Protein AF-A0A957NQN9-F1 (afdb_monomer_lite)

Sequence (171 aa):
QRIGEATIQDETWAERHWKTLQHCYARAPYFDLYAECIHELYLTANSPSLSQVNYRFITAICDLLNIATPITWAQADPGLQKSERLIYLCQRAGATDYLSGPAAQAYIDERSFAEAGITLSYMDYADYPPYEQLYPPFEPGVSVLDLLFHTGPQAHRYMKSFQQVGLMATA

Radius of gyration: 19.09 Å; chains: 1; bounding box: 45×46×45 Å

Foldseek 3Di:
DDLQPQFDDDPCVLVVVLVVCCVFQVPAPCCVVCSVVSNCLSVVLPDRTPVVSVVSVVVVLCVQLVNPDDDDDQDDDPPDDDQRSQLVSCVVVVHQEDEAAPVCPVPHDCVVCVVSNHHYHYDDQPDQDFFDFPDDDTDSPDDLVSLCRHQPNNSLVRDPVNPPPPPDDDD

Structure (mmCIF, N/CA/C/O backbone):
data_AF-A0A957NQN9-F1
#
_entry.id   AF-A0A957NQN9-F1
#
loop_
_atom_site.group_PDB
_atom_site.id
_atom_site.type_symbol
_atom_site.label_atom_id
_atom_site.label_alt_id
_atom_site.label_comp_id
_atom_site.label_asym_id
_atom_site.label_entity_id
_atom_site.label_seq_id
_atom_site.pdbx_PDB_ins_code
_atom_site.Cartn_x
_atom_site.Cartn_y
_atom_site.Cartn_z
_atom_site.occupancy
_atom_site.B_iso_or_equiv
_atom_site.auth_seq_id
_atom_site.auth_comp_id
_atom_site.auth_asym_id
_atom_site.auth_atom_id
_atom_site.pdbx_PDB_model_num
ATOM 1 N N . GLN A 1 1 ? 7.839 16.174 14.378 1.00 56.03 1 GLN A N 1
ATOM 2 C CA . GLN A 1 1 ? 7.154 16.622 13.146 1.00 56.03 1 GLN A CA 1
ATOM 3 C C . GLN A 1 1 ? 5.828 15.882 13.038 1.00 56.03 1 GLN A C 1
ATOM 5 O O . GLN A 1 1 ? 5.811 14.690 13.331 1.00 56.03 1 GLN A O 1
ATOM 10 N N . ARG A 1 2 ? 4.719 16.555 12.706 1.00 70.00 2 ARG A N 1
ATOM 11 C CA . ARG A 1 2 ? 3.443 15.866 12.438 1.00 70.00 2 ARG A CA 1
ATOM 12 C C . ARG A 1 2 ? 3.502 15.224 11.050 1.00 70.00 2 ARG A C 1
ATOM 14 O O . ARG A 1 2 ? 4.077 15.808 10.140 1.00 70.00 2 ARG A O 1
ATOM 21 N N . ILE A 1 3 ? 2.894 14.049 10.877 1.00 69.81 3 ILE A N 1
ATOM 22 C CA . ILE A 1 3 ? 2.953 13.287 9.612 1.00 69.81 3 ILE A CA 1
ATOM 23 C C . ILE A 1 3 ? 2.389 14.099 8.428 1.00 69.81 3 ILE A C 1
ATOM 25 O O . ILE A 1 3 ? 2.972 14.096 7.349 1.00 69.81 3 ILE A O 1
ATOM 29 N N . GLY A 1 4 ? 1.312 14.864 8.644 1.00 75.12 4 GLY A N 1
ATOM 30 C CA . GLY A 1 4 ? 0.706 15.718 7.610 1.00 75.12 4 GLY A CA 1
ATOM 31 C C . GLY A 1 4 ? 1.555 16.921 7.176 1.00 75.12 4 GLY A C 1
ATOM 32 O O . GLY A 1 4 ? 1.311 17.493 6.121 1.00 75.12 4 GLY A O 1
ATOM 33 N N . GLU A 1 5 ? 2.564 17.289 7.967 1.00 83.62 5 GLU A N 1
ATOM 34 C CA . GLU A 1 5 ? 3.465 18.428 7.726 1.00 83.62 5 GLU A CA 1
ATOM 35 C C . GLU A 1 5 ? 4.835 17.963 7.198 1.00 83.62 5 GLU A C 1
ATOM 37 O O . GLU A 1 5 ? 5.769 18.755 7.070 1.00 83.62 5 GLU A O 1
ATOM 42 N N . ALA A 1 6 ? 4.988 16.661 6.934 1.00 88.06 6 ALA A N 1
ATOM 43 C CA . ALA A 1 6 ? 6.199 16.114 6.348 1.00 88.06 6 ALA A CA 1
ATOM 44 C C . ALA A 1 6 ? 6.337 16.560 4.891 1.00 88.06 6 ALA A C 1
ATOM 46 O O . ALA A 1 6 ? 5.435 16.339 4.074 1.00 88.06 6 ALA A O 1
ATOM 47 N N . THR A 1 7 ? 7.482 17.166 4.576 1.00 90.75 7 THR A N 1
ATOM 48 C CA . THR A 1 7 ? 7.816 17.610 3.226 1.00 90.75 7 THR A CA 1
ATOM 49 C C . THR A 1 7 ? 8.977 16.827 2.638 1.00 90.75 7 THR A C 1
ATOM 51 O O . THR A 1 7 ? 9.877 16.382 3.354 1.00 90.75 7 THR A O 1
ATOM 54 N N . ILE A 1 8 ? 8.949 16.656 1.320 1.00 88.62 8 ILE A N 1
ATOM 55 C CA . ILE A 1 8 ? 10.047 16.064 0.559 1.00 88.62 8 ILE A CA 1
ATOM 56 C C . ILE A 1 8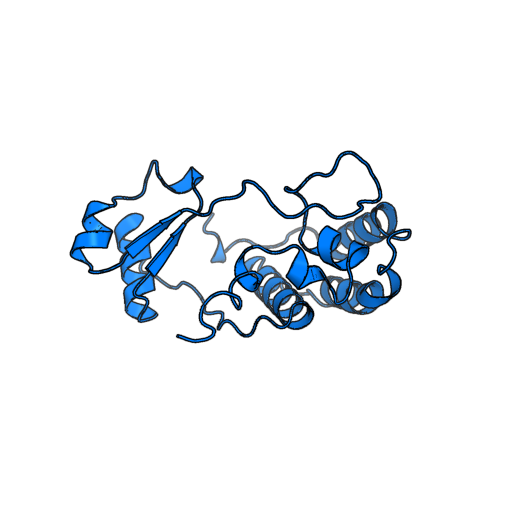 ? 11.075 17.165 0.288 1.00 88.62 8 ILE A C 1
ATOM 58 O O . ILE A 1 8 ? 10.722 18.223 -0.227 1.00 88.62 8 ILE A O 1
ATOM 62 N N . GLN A 1 9 ? 12.332 16.932 0.672 1.00 86.75 9 GLN A N 1
ATOM 63 C CA . GLN A 1 9 ? 13.415 17.917 0.530 1.00 86.75 9 GLN A CA 1
ATOM 64 C C . GLN A 1 9 ? 14.344 17.649 -0.660 1.00 86.75 9 GLN A C 1
ATOM 66 O O . GLN A 1 9 ? 15.014 18.561 -1.127 1.00 86.75 9 GLN A O 1
ATOM 71 N N . ASP A 1 10 ? 14.417 16.402 -1.124 1.00 86.94 10 ASP A N 1
ATOM 72 C CA . ASP A 1 10 ? 15.279 15.986 -2.229 1.00 86.94 10 ASP A CA 1
ATOM 73 C C . ASP A 1 10 ? 14.459 15.962 -3.512 1.00 86.94 10 ASP A C 1
ATOM 75 O O . ASP A 1 10 ? 13.611 15.093 -3.648 1.00 86.94 10 ASP A O 1
ATOM 79 N N . GLU A 1 11 ? 14.708 16.873 -4.449 1.00 85.88 11 GLU A N 1
ATOM 80 C CA . GLU A 1 11 ? 13.988 16.944 -5.731 1.00 85.88 11 GLU A CA 1
ATOM 81 C C . GLU A 1 11 ? 14.280 15.742 -6.650 1.00 85.88 11 GLU A C 1
ATOM 83 O O . GLU A 1 11 ? 13.496 15.438 -7.544 1.00 85.88 11 GLU A O 1
ATOM 88 N N . THR A 1 12 ? 15.366 15.002 -6.402 1.00 91.88 12 THR A N 1
ATOM 89 C CA . THR A 1 12 ? 15.803 13.862 -7.229 1.00 91.88 12 THR A CA 1
ATOM 90 C C . THR A 1 12 ? 15.284 12.510 -6.736 1.00 91.88 12 THR A C 1
ATOM 92 O O . THR A 1 12 ? 15.548 11.471 -7.352 1.00 91.88 12 THR A O 1
ATOM 95 N N . TRP A 1 13 ? 14.534 12.499 -5.628 1.00 94.19 13 TRP A N 1
ATOM 96 C CA . TRP A 1 13 ? 14.053 11.281 -4.971 1.00 94.19 13 TRP A CA 1
ATOM 97 C C . TRP A 1 13 ? 13.312 10.343 -5.932 1.00 94.19 13 TRP A C 1
ATOM 99 O O . TRP A 1 13 ? 13.554 9.135 -5.923 1.00 94.19 13 TRP A O 1
ATOM 109 N N . ALA A 1 14 ? 12.448 10.906 -6.781 1.00 95.00 14 ALA A N 1
ATOM 110 C CA . ALA A 1 14 ? 11.570 10.156 -7.665 1.00 95.00 14 ALA A CA 1
ATOM 111 C C . ALA A 1 14 ? 12.367 9.409 -8.737 1.00 95.00 14 ALA A C 1
ATOM 113 O O . ALA A 1 14 ? 12.217 8.198 -8.893 1.00 95.00 14 ALA A O 1
ATOM 114 N N . GLU A 1 15 ? 13.280 10.109 -9.415 1.00 94.69 15 GLU A N 1
ATOM 115 C CA . GLU A 1 15 ? 14.161 9.504 -10.416 1.00 94.69 15 GLU A CA 1
ATOM 116 C C . GLU A 1 15 ? 15.074 8.443 -9.802 1.00 94.69 15 GLU A C 1
ATOM 118 O O . GLU A 1 15 ? 15.298 7.388 -10.399 1.00 94.69 15 GLU A O 1
ATOM 123 N N . ARG A 1 16 ? 15.610 8.702 -8.603 1.00 95.69 16 ARG A N 1
ATOM 124 C CA . ARG A 1 16 ? 16.462 7.742 -7.896 1.00 95.69 16 ARG A CA 1
ATOM 125 C C . ARG A 1 16 ? 15.688 6.475 -7.542 1.00 95.69 16 ARG A C 1
ATOM 127 O O . ARG A 1 16 ? 16.178 5.385 -7.821 1.00 95.69 16 ARG A O 1
ATOM 134 N N . HIS A 1 17 ? 14.490 6.609 -6.971 1.00 96.00 17 HIS A N 1
ATOM 135 C CA . HIS A 1 17 ? 13.635 5.466 -6.643 1.00 96.00 17 HIS A CA 1
ATOM 136 C C . HIS A 1 17 ? 13.280 4.665 -7.894 1.00 96.00 17 HIS A C 1
ATOM 138 O O . HIS A 1 17 ? 13.415 3.444 -7.895 1.00 96.00 17 HIS A O 1
ATOM 144 N N . TRP A 1 18 ? 12.904 5.344 -8.978 1.00 97.25 18 TRP A N 1
ATOM 145 C CA . TRP A 1 18 ? 12.601 4.684 -10.240 1.00 97.25 18 TRP A CA 1
ATOM 146 C C . TRP A 1 18 ? 13.795 3.896 -10.800 1.00 97.25 18 TRP A C 1
ATOM 148 O O . TRP A 1 18 ? 13.647 2.730 -11.164 1.00 97.25 18 TRP A O 1
ATOM 158 N N . LYS A 1 19 ? 15.002 4.478 -10.799 1.00 97.75 19 LYS A N 1
ATOM 159 C CA . LYS A 1 19 ? 16.228 3.774 -11.217 1.00 97.75 19 LYS A CA 1
ATOM 160 C C . LYS A 1 19 ? 16.505 2.540 -10.357 1.00 97.75 19 LYS A C 1
ATOM 162 O O . LYS A 1 19 ? 16.910 1.509 -10.890 1.00 97.75 19 LYS A O 1
ATOM 167 N N . THR A 1 20 ? 16.266 2.616 -9.046 1.00 97.50 20 THR A N 1
ATOM 168 C CA . THR A 1 20 ? 16.367 1.450 -8.157 1.00 97.50 20 THR A CA 1
ATOM 169 C C . THR A 1 20 ? 15.351 0.373 -8.536 1.00 97.50 20 THR A C 1
ATOM 171 O O . THR A 1 20 ? 15.732 -0.787 -8.657 1.00 97.50 20 THR A O 1
ATOM 174 N N . LEU A 1 21 ? 14.091 0.739 -8.795 1.00 97.56 21 LEU A N 1
ATOM 175 C CA . LEU A 1 21 ? 13.067 -0.217 -9.231 1.00 97.56 21 LEU A CA 1
ATOM 176 C C . LEU A 1 21 ? 13.436 -0.885 -10.559 1.00 97.56 21 LEU A C 1
ATOM 178 O O . LEU A 1 21 ? 13.363 -2.107 -10.653 1.00 97.56 21 LEU A O 1
ATOM 182 N N . GLN A 1 22 ? 13.895 -0.119 -11.552 1.00 97.75 22 GLN A N 1
ATOM 183 C CA . GLN A 1 22 ? 14.398 -0.677 -12.810 1.00 97.75 22 GLN A CA 1
ATOM 184 C C . GLN A 1 22 ? 15.531 -1.675 -12.565 1.00 97.75 22 GLN A C 1
ATOM 186 O O . GLN A 1 22 ? 15.505 -2.781 -13.093 1.00 97.75 22 GLN A O 1
ATOM 191 N N . HIS A 1 23 ? 16.517 -1.314 -11.742 1.00 97.56 23 HIS A N 1
ATOM 192 C CA . HIS A 1 23 ? 17.650 -2.192 -11.468 1.00 97.56 23 HIS A CA 1
ATOM 193 C C . HIS A 1 23 ? 17.229 -3.509 -10.799 1.00 97.56 23 HIS A C 1
ATOM 195 O O . HIS A 1 23 ? 17.722 -4.570 -11.177 1.00 97.56 23 HIS A O 1
ATOM 201 N N . CYS A 1 24 ? 16.313 -3.445 -9.830 1.00 97.00 24 CYS A N 1
ATOM 202 C CA . CYS A 1 24 ? 15.858 -4.610 -9.075 1.00 97.00 24 CYS A CA 1
ATOM 203 C C . CYS A 1 24 ? 14.890 -5.504 -9.862 1.00 97.00 24 CYS A C 1
ATOM 205 O O . CYS A 1 24 ? 14.930 -6.720 -9.697 1.00 97.00 24 CYS A O 1
ATOM 207 N N . TYR A 1 25 ? 14.029 -4.921 -10.703 1.00 98.00 25 TYR A N 1
ATOM 208 C CA . TYR A 1 25 ? 12.866 -5.621 -11.256 1.00 98.00 25 TYR A CA 1
ATOM 209 C C . TYR A 1 25 ? 12.823 -5.711 -12.779 1.00 98.00 25 TYR A C 1
ATOM 211 O O . TYR A 1 25 ? 11.935 -6.387 -13.278 1.00 98.00 25 TYR A O 1
ATOM 219 N N . ALA A 1 26 ? 13.768 -5.140 -13.538 1.00 97.75 26 ALA A N 1
ATOM 220 C CA . ALA A 1 26 ? 13.733 -5.189 -15.012 1.00 97.75 26 ALA A CA 1
ATOM 221 C C . ALA A 1 26 ? 13.660 -6.608 -15.611 1.00 97.75 26 ALA A C 1
ATOM 223 O O . ALA A 1 26 ? 13.328 -6.771 -16.779 1.00 97.75 26 ALA A O 1
ATOM 224 N N . ARG A 1 27 ? 13.995 -7.643 -14.831 1.00 98.19 27 ARG A N 1
ATOM 225 C CA . ARG A 1 27 ? 13.913 -9.053 -15.240 1.00 98.19 27 ARG A CA 1
ATOM 226 C C . ARG A 1 27 ? 12.659 -9.776 -14.742 1.00 98.19 27 ARG A C 1
ATOM 228 O O . ARG A 1 27 ? 12.518 -10.965 -15.018 1.00 98.19 27 ARG A O 1
ATOM 235 N N . ALA A 1 28 ? 11.798 -9.108 -13.979 1.00 98.31 28 ALA A N 1
ATOM 236 C CA . ALA A 1 28 ? 10.590 -9.706 -13.435 1.00 98.31 28 ALA A CA 1
ATOM 237 C C . ALA A 1 28 ? 9.556 -9.930 -14.560 1.00 98.31 28 ALA A C 1
ATOM 239 O O . ALA A 1 28 ? 9.445 -9.082 -15.450 1.00 98.31 28 ALA A O 1
ATOM 240 N N . PRO A 1 29 ? 8.783 -11.033 -14.536 1.00 98.38 29 PRO A N 1
ATOM 241 C CA . PRO A 1 29 ? 7.914 -11.436 -15.648 1.00 98.38 29 PRO A CA 1
ATOM 242 C C . PRO A 1 29 ? 6.902 -10.387 -16.125 1.00 98.38 29 PRO A C 1
ATOM 244 O O . PRO A 1 29 ? 6.545 -10.377 -17.300 1.00 98.38 29 PRO A O 1
ATOM 247 N N . TYR A 1 30 ? 6.442 -9.512 -15.229 1.00 98.50 30 TYR A N 1
ATOM 248 C CA . TYR A 1 30 ? 5.450 -8.474 -15.519 1.00 98.50 30 TYR A CA 1
ATOM 249 C C . TYR A 1 30 ? 6.003 -7.059 -15.329 1.00 98.50 30 TYR A C 1
ATOM 251 O O . TYR A 1 30 ? 5.226 -6.117 -15.180 1.00 98.50 30 TYR A O 1
ATOM 259 N N . PHE A 1 31 ? 7.327 -6.879 -15.341 1.00 98.62 31 PHE A N 1
ATOM 260 C CA . PHE A 1 31 ? 7.922 -5.549 -15.222 1.00 98.62 31 PHE A CA 1
ATOM 261 C C . PHE A 1 31 ? 7.412 -4.606 -16.313 1.00 98.62 31 PHE A C 1
ATOM 263 O O . PHE A 1 31 ? 6.830 -3.571 -15.997 1.00 98.62 31 PHE A O 1
ATOM 270 N N . ASP A 1 32 ? 7.533 -5.006 -17.580 1.00 98.25 32 ASP A N 1
ATOM 271 C CA . ASP A 1 32 ? 7.145 -4.177 -18.727 1.00 98.25 32 ASP A CA 1
ATOM 272 C C . ASP A 1 32 ? 5.651 -3.815 -18.729 1.00 98.25 32 ASP A C 1
ATOM 274 O O . ASP A 1 32 ? 5.275 -2.769 -19.250 1.00 98.25 32 ASP A O 1
ATOM 278 N N . LEU A 1 33 ? 4.800 -4.637 -18.098 1.00 98.31 33 LEU A N 1
ATOM 279 C CA . LEU A 1 33 ? 3.362 -4.378 -17.991 1.00 98.31 33 LEU A CA 1
ATOM 280 C C . LEU A 1 33 ? 3.043 -3.165 -17.102 1.00 98.31 33 LEU A C 1
ATOM 282 O O . LEU A 1 33 ? 2.078 -2.455 -17.370 1.00 98.31 33 LEU A O 1
ATOM 286 N N . TYR A 1 34 ? 3.828 -2.933 -16.045 1.00 98.25 34 TYR A N 1
ATOM 287 C CA . TYR A 1 34 ? 3.572 -1.860 -15.072 1.00 98.25 34 TYR A CA 1
ATOM 288 C C . TYR A 1 34 ? 4.638 -0.765 -15.062 1.00 98.25 34 TYR A C 1
ATOM 290 O O . TYR A 1 34 ? 4.448 0.275 -14.433 1.00 98.25 34 TYR A O 1
ATOM 298 N N . ALA A 1 35 ? 5.772 -0.986 -15.725 1.00 97.50 35 ALA A N 1
ATOM 299 C CA . ALA A 1 35 ? 6.913 -0.087 -15.681 1.00 97.50 35 ALA A CA 1
ATOM 300 C C . ALA A 1 35 ? 6.540 1.338 -16.101 1.00 97.50 35 ALA A C 1
ATOM 302 O O . ALA A 1 35 ? 6.885 2.285 -15.402 1.00 97.50 35 ALA A O 1
ATOM 303 N N . GLU A 1 36 ? 5.805 1.494 -17.203 1.00 97.31 36 GLU A N 1
ATOM 304 C CA . GLU A 1 36 ? 5.425 2.810 -17.720 1.00 97.31 36 GLU A CA 1
ATOM 305 C C . GLU A 1 36 ? 4.549 3.588 -16.728 1.00 97.31 36 GLU A C 1
ATOM 307 O O . GLU A 1 36 ? 4.894 4.711 -16.356 1.00 97.31 36 GLU A O 1
ATOM 312 N N . CYS A 1 37 ? 3.470 2.981 -16.224 1.00 97.19 37 CYS A N 1
ATOM 313 C CA . CYS A 1 37 ? 2.550 3.672 -15.320 1.00 97.19 37 CYS A CA 1
ATOM 314 C C . CYS A 1 37 ? 3.185 3.971 -13.953 1.00 97.19 37 CYS A C 1
ATOM 316 O O . CYS A 1 37 ? 2.958 5.041 -13.385 1.00 97.19 37 CYS A O 1
ATOM 318 N N . ILE A 1 38 ? 4.029 3.073 -13.433 1.00 97.69 38 ILE A N 1
ATOM 319 C CA . ILE A 1 38 ? 4.766 3.309 -12.185 1.00 97.69 38 ILE A CA 1
ATOM 320 C C . ILE A 1 38 ? 5.812 4.408 -12.388 1.00 97.69 38 ILE A C 1
ATOM 322 O O . ILE A 1 38 ? 5.952 5.280 -11.533 1.00 97.69 38 ILE A O 1
ATOM 326 N N . HIS A 1 39 ? 6.528 4.415 -13.512 1.00 97.50 39 HIS A N 1
ATOM 327 C CA . HIS A 1 39 ? 7.483 5.475 -13.824 1.00 97.50 39 HIS A CA 1
ATOM 328 C C . HIS A 1 39 ? 6.804 6.843 -13.876 1.00 97.50 39 HIS A C 1
ATOM 330 O O . HIS A 1 39 ? 7.263 7.786 -13.228 1.00 97.50 39 HIS A O 1
ATOM 336 N N . GLU A 1 40 ? 5.685 6.939 -14.595 1.00 96.81 40 GLU A N 1
ATOM 337 C CA . GLU A 1 40 ? 4.899 8.166 -14.682 1.00 96.81 40 GLU A CA 1
ATOM 338 C C . GLU A 1 40 ? 4.420 8.619 -13.296 1.00 96.81 40 GLU A C 1
ATOM 340 O O . GLU A 1 40 ? 4.528 9.804 -12.967 1.00 96.81 40 GLU A O 1
ATOM 345 N N . LEU A 1 41 ? 3.969 7.684 -12.451 1.00 96.62 41 LEU A N 1
ATOM 346 C CA . LEU A 1 41 ? 3.554 7.951 -11.073 1.00 96.62 41 LEU A CA 1
ATOM 347 C C . LEU A 1 41 ? 4.669 8.607 -10.245 1.00 96.62 41 LEU A C 1
ATOM 349 O O . LEU A 1 41 ? 4.388 9.553 -9.509 1.00 96.62 41 LEU A O 1
ATOM 353 N N . TYR A 1 42 ? 5.921 8.160 -10.393 1.00 95.69 42 TYR A N 1
ATOM 354 C CA . TYR A 1 42 ? 7.081 8.800 -9.763 1.00 95.69 42 TYR A CA 1
ATOM 355 C C . TYR A 1 42 ? 7.380 10.178 -10.364 1.00 95.69 42 TYR A C 1
ATOM 357 O O . TYR A 1 42 ? 7.478 11.154 -9.620 1.00 95.69 42 TYR A O 1
ATOM 365 N N . LEU A 1 43 ? 7.505 10.288 -11.691 1.00 93.00 43 LEU A N 1
ATOM 366 C CA . LEU A 1 43 ? 7.924 11.534 -12.353 1.00 93.00 43 LEU A CA 1
ATOM 367 C C . LEU A 1 43 ? 6.961 12.696 -12.124 1.00 93.00 43 LEU A C 1
ATOM 369 O O . LEU A 1 43 ? 7.362 13.854 -12.036 1.00 93.00 43 LEU A O 1
ATOM 373 N N . THR A 1 44 ? 5.674 12.392 -12.038 1.00 93.50 44 THR A N 1
ATOM 374 C CA . THR A 1 44 ? 4.642 13.416 -11.907 1.00 93.50 44 THR A CA 1
ATOM 375 C C . THR A 1 44 ? 4.303 13.716 -10.444 1.00 93.50 44 THR A C 1
ATOM 377 O O . THR A 1 44 ? 3.445 14.562 -10.192 1.00 93.50 44 THR A O 1
ATOM 380 N N . ALA A 1 45 ? 4.933 13.056 -9.461 1.00 91.56 45 ALA A N 1
ATOM 381 C CA . ALA A 1 45 ? 4.721 13.275 -8.026 1.00 91.56 45 ALA A CA 1
ATOM 382 C C . ALA A 1 45 ? 5.410 14.557 -7.518 1.00 91.56 45 ALA A C 1
ATOM 384 O O . ALA A 1 45 ? 6.262 14.534 -6.636 1.00 91.56 45 ALA A O 1
ATOM 385 N N . ASN A 1 46 ? 5.003 15.696 -8.075 1.00 84.81 46 ASN A N 1
ATOM 386 C CA . ASN A 1 46 ? 5.594 17.020 -7.869 1.00 84.81 46 ASN A CA 1
ATOM 387 C C . ASN A 1 46 ? 5.069 17.777 -6.632 1.00 84.81 46 ASN A C 1
ATOM 389 O O . ASN A 1 46 ? 5.269 18.986 -6.514 1.00 84.81 46 ASN A O 1
ATOM 393 N N . SER A 1 47 ? 4.392 17.094 -5.705 1.00 88.06 47 SER A N 1
ATOM 394 C CA . SER A 1 47 ? 3.924 17.730 -4.473 1.00 88.06 47 SER A CA 1
ATOM 395 C C . SER A 1 47 ? 5.041 17.775 -3.428 1.00 88.06 47 SER A C 1
ATOM 397 O O . SER A 1 47 ? 5.652 16.741 -3.152 1.00 88.06 47 SER A O 1
ATOM 399 N N . PRO A 1 48 ? 5.263 18.921 -2.756 1.00 88.69 48 PRO A N 1
ATOM 400 C CA . PRO A 1 48 ? 6.183 18.979 -1.627 1.00 88.69 48 PRO A CA 1
ATOM 401 C C . PRO A 1 48 ? 5.653 18.210 -0.408 1.00 88.69 48 PRO A C 1
ATOM 403 O O . PRO A 1 48 ? 6.427 17.933 0.500 1.00 88.69 48 PRO A O 1
ATOM 406 N N . SER A 1 49 ? 4.357 17.872 -0.349 1.00 93.19 49 SER A N 1
ATOM 407 C CA . SER A 1 49 ? 3.752 17.154 0.777 1.00 93.19 49 SER A CA 1
ATOM 408 C C . SER A 1 49 ? 3.891 15.642 0.611 1.00 93.19 49 SER A C 1
ATOM 410 O O . SER A 1 49 ? 3.275 15.046 -0.275 1.00 93.19 49 SER A O 1
ATOM 412 N N . LEU A 1 50 ? 4.603 14.996 1.541 1.00 92.94 50 LEU A N 1
ATOM 413 C CA . LEU A 1 50 ? 4.742 13.536 1.560 1.00 92.94 50 LEU A CA 1
ATOM 414 C C . LEU A 1 50 ? 3.380 12.837 1.669 1.00 92.94 50 LEU A C 1
ATOM 416 O O . LEU A 1 50 ? 3.161 11.793 1.066 1.00 92.94 50 LEU A O 1
ATOM 420 N N . SER A 1 51 ? 2.440 13.430 2.408 1.00 93.56 51 SER A N 1
ATOM 421 C CA . SER A 1 51 ? 1.088 12.886 2.543 1.00 93.56 51 SER A CA 1
ATOM 422 C C . SER A 1 51 ? 0.337 12.880 1.209 1.00 93.56 51 SER A C 1
ATOM 424 O O . SER A 1 51 ? -0.295 11.880 0.880 1.00 93.56 51 SER A O 1
ATOM 426 N N . GLN A 1 52 ? 0.431 13.954 0.416 1.00 93.75 52 GLN A N 1
ATOM 427 C CA . GLN A 1 52 ? -0.202 14.013 -0.909 1.00 93.75 52 GLN A CA 1
ATOM 428 C C . GLN A 1 52 ? 0.434 13.019 -1.886 1.00 93.75 52 GLN A C 1
ATOM 430 O O . GLN A 1 52 ? -0.285 12.355 -2.632 1.00 93.75 52 GLN A O 1
ATOM 435 N N . VAL A 1 53 ? 1.763 12.874 -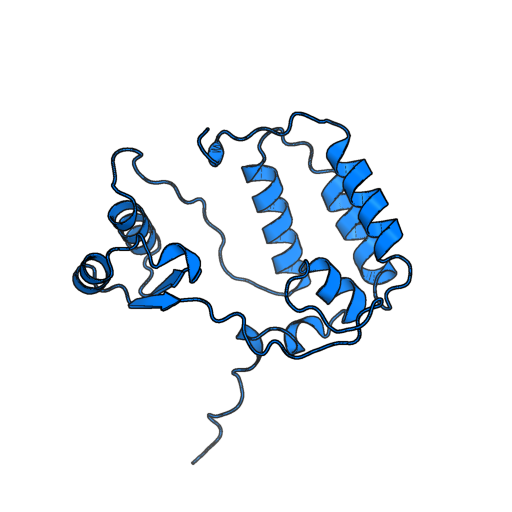1.845 1.00 95.19 53 VAL A N 1
ATOM 436 C CA . VAL A 1 53 ? 2.476 11.862 -2.637 1.00 95.19 53 VAL A CA 1
ATOM 437 C C . VAL A 1 53 ? 2.033 10.452 -2.241 1.00 95.19 53 VAL A C 1
ATOM 439 O O . VAL A 1 53 ? 1.632 9.681 -3.107 1.00 95.19 53 VAL A O 1
ATOM 442 N N . ASN A 1 54 ? 2.002 10.128 -0.947 1.00 95.00 54 ASN A N 1
ATOM 443 C CA . ASN A 1 54 ? 1.552 8.819 -0.470 1.00 95.00 54 ASN A CA 1
ATOM 444 C C . ASN A 1 54 ? 0.102 8.526 -0.859 1.00 95.00 54 ASN A C 1
ATOM 446 O O . ASN A 1 54 ? -0.178 7.430 -1.327 1.00 95.00 54 ASN A O 1
ATOM 450 N N . TYR A 1 55 ? -0.809 9.493 -0.707 1.00 95.56 55 TYR A N 1
ATOM 451 C CA . TYR A 1 55 ? -2.201 9.331 -1.133 1.00 95.56 55 TYR A CA 1
ATOM 452 C C . TYR A 1 55 ? -2.278 8.967 -2.614 1.00 95.56 55 TYR A C 1
ATOM 454 O O . TYR A 1 55 ? -2.932 7.996 -2.977 1.00 95.56 55 TYR A O 1
ATOM 462 N N . ARG A 1 56 ? -1.540 9.690 -3.462 1.00 96.12 56 ARG A N 1
ATOM 463 C CA . ARG A 1 56 ? -1.489 9.406 -4.895 1.00 96.12 56 ARG A CA 1
ATOM 464 C C . ARG A 1 56 ? -0.984 7.993 -5.190 1.00 96.12 56 ARG A C 1
ATOM 466 O O . ARG A 1 56 ? -1.564 7.304 -6.024 1.00 96.12 56 ARG A O 1
ATOM 473 N N . PHE A 1 57 ? 0.086 7.575 -4.520 1.00 97.38 57 PHE A N 1
ATOM 474 C CA . PHE A 1 57 ? 0.672 6.252 -4.710 1.00 97.38 57 PHE A CA 1
ATOM 475 C C . PHE A 1 57 ? -0.282 5.149 -4.261 1.00 97.38 57 PHE A C 1
ATOM 477 O O . PHE A 1 57 ? -0.506 4.203 -5.006 1.00 97.38 57 PHE A O 1
ATOM 484 N N . ILE A 1 58 ? -0.877 5.289 -3.076 1.00 97.19 58 ILE A N 1
ATOM 485 C CA . ILE A 1 58 ? -1.834 4.317 -2.542 1.00 97.19 58 ILE A CA 1
ATOM 486 C C . ILE A 1 58 ? -3.022 4.176 -3.495 1.00 97.19 58 ILE A C 1
ATOM 488 O O . ILE A 1 58 ? -3.357 3.054 -3.853 1.00 97.19 58 ILE A O 1
ATOM 492 N N . THR A 1 59 ? -3.605 5.285 -3.961 1.00 97.25 59 THR A N 1
ATOM 493 C CA . THR A 1 59 ? -4.727 5.252 -4.911 1.00 97.25 59 THR A CA 1
ATOM 494 C C . THR A 1 59 ? -4.344 4.545 -6.211 1.00 97.25 59 THR A C 1
ATOM 496 O O . THR A 1 59 ? -5.043 3.627 -6.622 1.00 97.25 59 THR A O 1
ATOM 499 N N . ALA A 1 60 ? -3.197 4.883 -6.811 1.00 97.25 60 ALA A N 1
ATOM 500 C CA . ALA A 1 60 ? -2.750 4.240 -8.047 1.00 97.25 60 ALA A CA 1
ATOM 501 C C . ALA A 1 60 ? -2.515 2.728 -7.875 1.00 97.25 60 ALA A C 1
ATOM 503 O O . ALA A 1 60 ? -2.885 1.936 -8.737 1.00 97.25 60 ALA A O 1
ATOM 504 N N . ILE A 1 61 ? -1.933 2.303 -6.749 1.00 97.38 61 ILE A N 1
ATOM 505 C CA . ILE A 1 61 ? -1.753 0.877 -6.445 1.00 97.38 61 ILE A CA 1
ATOM 506 C C . ILE A 1 61 ? -3.099 0.182 -6.209 1.00 97.38 61 ILE A C 1
ATOM 508 O O . ILE A 1 61 ? -3.291 -0.939 -6.680 1.00 97.38 61 ILE A O 1
ATOM 512 N N . CYS A 1 62 ? -4.034 0.828 -5.508 1.00 96.56 62 CYS A N 1
ATOM 513 C CA . CYS A 1 62 ? -5.391 0.318 -5.342 1.00 96.56 62 CYS A CA 1
ATOM 514 C C . CYS A 1 62 ? -6.071 0.112 -6.699 1.00 96.56 62 CYS A C 1
ATOM 516 O O . CYS A 1 62 ? -6.632 -0.959 -6.915 1.00 96.56 62 CYS A O 1
ATOM 518 N N . ASP A 1 63 ? -5.943 1.059 -7.630 1.00 95.88 63 ASP A N 1
ATOM 519 C CA . ASP A 1 63 ? -6.495 0.939 -8.982 1.00 95.88 63 ASP A CA 1
ATOM 520 C C . ASP A 1 63 ? -5.887 -0.253 -9.740 1.00 95.88 63 ASP A C 1
ATOM 522 O O . ASP A 1 63 ? -6.619 -1.075 -10.290 1.00 95.88 63 ASP A O 1
ATOM 526 N N . LEU A 1 64 ? -4.557 -0.423 -9.700 1.00 95.81 64 LEU A N 1
ATOM 527 C CA . LEU A 1 64 ? -3.872 -1.569 -10.323 1.00 95.81 64 LEU A CA 1
ATOM 528 C C . LEU A 1 64 ? -4.316 -2.923 -9.744 1.00 95.81 64 LEU A C 1
ATOM 530 O O . LEU A 1 64 ? -4.318 -3.933 -10.450 1.00 95.81 64 LEU A O 1
ATOM 534 N N . LEU A 1 65 ? -4.696 -2.947 -8.465 1.00 95.00 65 LEU A N 1
ATOM 535 C CA . LEU A 1 65 ? -5.183 -4.133 -7.757 1.00 95.00 65 LEU A CA 1
ATOM 536 C C . LEU A 1 65 ? -6.713 -4.277 -7.781 1.00 95.00 65 LEU A C 1
ATOM 538 O O . LEU A 1 65 ? -7.231 -5.239 -7.216 1.00 95.00 65 LEU A O 1
ATOM 542 N N . ASN A 1 66 ? -7.439 -3.362 -8.432 1.00 93.31 66 ASN A N 1
ATOM 543 C CA . ASN A 1 66 ? -8.905 -3.287 -8.417 1.00 93.31 66 ASN A CA 1
ATOM 544 C C . ASN A 1 66 ? -9.506 -3.200 -6.996 1.00 93.31 66 ASN A C 1
ATOM 546 O O . ASN A 1 66 ? -10.546 -3.791 -6.699 1.00 93.31 66 ASN A O 1
ATOM 550 N N . ILE A 1 67 ? -8.852 -2.461 -6.100 1.00 94.19 67 ILE A N 1
ATOM 551 C CA . ILE A 1 67 ? -9.328 -2.173 -4.744 1.00 94.19 67 ILE A CA 1
ATOM 552 C C . ILE A 1 67 ? -10.141 -0.878 -4.774 1.00 94.19 67 ILE A C 1
ATOM 554 O O . ILE A 1 67 ? -9.588 0.210 -4.885 1.00 94.19 67 ILE A O 1
ATOM 558 N N . ALA A 1 68 ? -11.458 -0.994 -4.610 1.00 93.62 68 ALA A N 1
ATOM 559 C CA . ALA A 1 68 ? -12.385 0.142 -4.630 1.00 93.62 68 ALA A CA 1
ATOM 560 C C . ALA A 1 68 ? -12.627 0.785 -3.247 1.00 93.62 68 ALA A C 1
ATOM 562 O O . ALA A 1 68 ? -13.561 1.571 -3.080 1.00 93.62 68 ALA A O 1
ATOM 563 N N . THR A 1 69 ? -11.837 0.424 -2.231 1.00 92.44 69 THR A N 1
ATOM 564 C CA . THR A 1 69 ? -12.021 0.912 -0.858 1.00 92.44 69 THR A CA 1
ATOM 565 C C . THR A 1 69 ? -11.889 2.439 -0.801 1.00 92.44 69 THR A C 1
ATOM 567 O O . THR A 1 69 ? -10.854 2.966 -1.211 1.00 92.44 69 THR A O 1
ATOM 570 N N . PRO A 1 70 ? -12.882 3.174 -0.262 1.00 93.06 70 PRO A N 1
ATOM 571 C CA . PRO A 1 70 ? -12.794 4.624 -0.130 1.00 93.06 70 PRO A CA 1
ATOM 572 C C . PRO A 1 70 ? -11.616 5.054 0.752 1.00 93.06 70 PRO A C 1
ATOM 574 O O . PRO A 1 70 ? -11.461 4.575 1.875 1.00 93.06 70 PRO A O 1
ATOM 577 N N . ILE A 1 71 ? -10.815 6.004 0.266 1.00 94.44 71 ILE A N 1
ATOM 578 C CA . ILE A 1 71 ? -9.678 6.564 1.004 1.00 94.44 71 ILE A CA 1
ATOM 579 C C . ILE A 1 71 ? -10.015 7.989 1.433 1.00 94.44 71 ILE A C 1
ATOM 581 O O . ILE A 1 71 ? -10.258 8.865 0.601 1.00 94.44 71 ILE A O 1
ATOM 585 N N . THR A 1 72 ? -9.982 8.240 2.740 1.00 91.81 72 THR A N 1
ATOM 586 C CA . THR A 1 72 ? -10.291 9.549 3.330 1.00 91.81 72 THR A CA 1
ATOM 587 C C . THR A 1 72 ? -9.160 10.053 4.214 1.00 91.81 72 THR A C 1
ATOM 589 O O . THR A 1 72 ? -8.453 9.272 4.849 1.00 91.81 72 THR A O 1
ATOM 592 N N . TRP A 1 73 ? -9.022 11.373 4.320 1.00 90.88 73 TRP A N 1
ATOM 593 C CA . TRP A 1 73 ? -8.038 11.993 5.203 1.00 90.88 73 TRP A CA 1
ATOM 594 C C . TRP A 1 73 ? -8.424 11.849 6.675 1.00 90.88 73 TRP A C 1
ATOM 596 O O . TRP A 1 73 ? -9.476 12.323 7.108 1.00 90.88 73 TRP A O 1
ATOM 606 N N . ALA A 1 74 ? -7.526 11.263 7.466 1.00 87.38 74 ALA A N 1
ATOM 607 C CA . ALA A 1 74 ? -7.663 11.205 8.913 1.00 87.38 74 ALA A CA 1
ATOM 608 C C . ALA A 1 74 ? -7.403 12.589 9.527 1.00 87.38 74 ALA A C 1
ATOM 610 O O . ALA A 1 74 ? -6.260 12.999 9.732 1.00 87.38 74 ALA A O 1
ATOM 611 N N . GLN A 1 75 ? -8.474 13.321 9.820 1.00 83.56 75 GLN A N 1
ATOM 612 C CA . GLN A 1 75 ? -8.413 14.604 10.515 1.00 83.56 75 GLN A CA 1
ATOM 613 C C . GLN A 1 75 ? -9.037 14.455 11.894 1.00 83.56 75 GLN A C 1
ATOM 615 O O . GLN A 1 75 ? -10.229 14.187 12.002 1.00 83.56 75 GLN A O 1
ATOM 620 N N . ALA A 1 76 ? -8.251 14.654 12.943 1.00 79.88 76 ALA A N 1
ATOM 621 C CA . ALA A 1 76 ? -8.728 14.616 14.317 1.00 79.88 76 ALA A CA 1
ATOM 622 C C . ALA A 1 76 ? -8.122 15.762 15.122 1.00 79.88 76 ALA A C 1
ATOM 624 O O . ALA A 1 76 ? -7.072 16.296 14.753 1.00 79.88 76 ALA A O 1
ATOM 625 N N . ASP A 1 77 ? -8.789 16.129 16.213 1.00 75.00 77 ASP A N 1
ATOM 626 C CA . ASP A 1 77 ? -8.296 17.165 17.114 1.00 75.00 77 ASP A CA 1
ATOM 627 C C . ASP A 1 77 ? -6.926 16.744 17.694 1.00 75.00 77 ASP A C 1
ATOM 629 O O . ASP A 1 77 ? -6.788 15.628 18.219 1.00 75.00 77 ASP A O 1
ATOM 633 N N . PRO A 1 78 ? -5.884 17.592 17.584 1.00 72.44 78 PRO A N 1
ATOM 634 C CA . PRO A 1 78 ? -4.566 17.296 18.134 1.00 72.44 78 PRO A CA 1
ATOM 635 C C . PRO A 1 78 ? -4.553 17.099 19.658 1.00 72.44 78 PRO A C 1
ATOM 637 O O . PRO A 1 78 ? -3.599 16.495 20.150 1.00 72.44 78 PRO A O 1
ATOM 640 N N . GLY A 1 79 ? -5.566 17.584 20.384 1.00 79.06 79 GLY A N 1
ATOM 641 C CA . GLY A 1 79 ? -5.717 17.433 21.832 1.00 79.06 79 GLY A CA 1
ATOM 642 C C . GLY A 1 79 ? -6.182 16.048 22.293 1.00 79.06 79 GLY A C 1
ATOM 643 O O . GLY A 1 79 ? -6.010 15.726 23.466 1.00 79.06 79 GLY A O 1
ATOM 644 N N . LEU A 1 80 ? -6.716 15.212 21.392 1.00 82.81 80 LEU A N 1
ATOM 645 C CA . LEU A 1 80 ? -7.153 13.853 21.731 1.00 82.81 80 LEU A CA 1
ATOM 646 C C . LEU A 1 80 ? -5.964 12.933 22.015 1.00 82.81 80 LEU A C 1
ATOM 648 O O . LEU A 1 80 ? -4.969 12.937 21.268 1.00 82.81 80 LEU A O 1
ATOM 652 N N . GLN A 1 81 ? -6.119 12.088 23.038 1.00 83.88 81 GLN A N 1
ATOM 653 C CA . GLN A 1 81 ? -5.187 11.000 23.330 1.00 83.88 81 GLN A CA 1
ATOM 654 C C . GLN A 1 81 ? -5.192 9.960 22.200 1.00 83.88 81 GLN A C 1
ATOM 656 O O . GLN A 1 81 ? -6.085 9.931 21.354 1.00 83.88 81 GLN A O 1
ATOM 661 N N . LYS A 1 82 ? -4.172 9.093 22.153 1.00 82.94 82 LYS A N 1
ATOM 662 C CA . LYS A 1 82 ? -3.959 8.167 21.023 1.00 82.94 82 LYS A CA 1
ATOM 663 C C . LYS A 1 82 ? -5.184 7.295 20.712 1.00 82.94 82 LYS A C 1
ATOM 665 O O . LYS A 1 82 ? -5.632 7.309 19.570 1.00 82.94 82 LYS A O 1
ATOM 670 N N . SER A 1 83 ? -5.729 6.579 21.699 1.00 88.38 83 SER A N 1
ATOM 671 C CA . SER A 1 83 ? -6.901 5.705 21.509 1.00 88.38 83 SER A CA 1
ATOM 672 C C . SER A 1 83 ? -8.166 6.504 21.190 1.00 88.38 83 SER A C 1
ATOM 674 O O . SER A 1 83 ? -8.875 6.173 20.245 1.00 88.38 83 SER A O 1
ATOM 676 N N . GLU A 1 84 ? -8.401 7.610 21.902 1.00 90.56 84 GLU A N 1
ATOM 677 C CA . GLU A 1 84 ? -9.543 8.508 21.670 1.00 90.56 84 GLU A CA 1
ATOM 678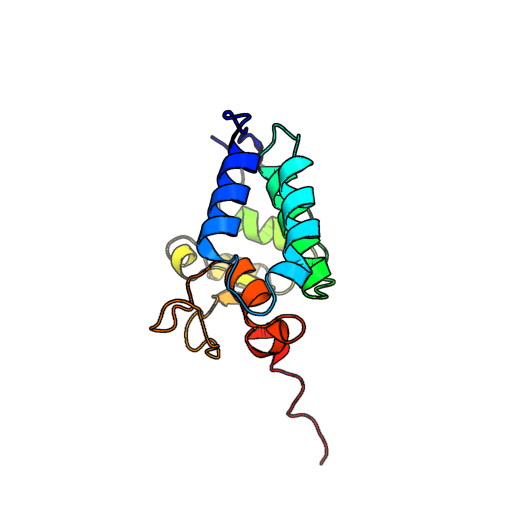 C C . GLU A 1 84 ? -9.561 9.045 20.238 1.00 90.56 84 GLU A C 1
ATOM 680 O O . GLU A 1 84 ? -10.606 9.114 19.598 1.00 90.56 84 GLU A O 1
ATOM 685 N N . ARG A 1 85 ? -8.384 9.385 19.704 1.00 91.19 85 ARG A N 1
ATOM 686 C CA . ARG A 1 85 ? -8.232 9.850 18.329 1.00 91.19 85 ARG A CA 1
ATOM 687 C C . ARG A 1 85 ? -8.668 8.796 17.318 1.00 91.19 85 ARG A C 1
ATOM 689 O O . ARG A 1 85 ? -9.329 9.137 16.343 1.00 91.19 85 ARG A O 1
ATOM 696 N N . LEU A 1 86 ? -8.282 7.540 17.532 1.00 92.19 86 LEU A N 1
ATOM 697 C CA . LEU A 1 86 ? -8.645 6.433 16.646 1.00 92.19 86 LEU A CA 1
ATOM 698 C C . LEU A 1 86 ? -10.148 6.153 16.708 1.00 92.19 86 LEU A C 1
ATOM 700 O O . LEU A 1 86 ? -10.786 6.052 15.663 1.00 92.19 86 LEU A O 1
ATOM 704 N N . ILE A 1 87 ? -10.721 6.123 17.912 1.00 93.50 87 ILE A N 1
ATOM 705 C CA . ILE A 1 87 ? -12.163 5.953 18.134 1.00 93.50 87 ILE A CA 1
ATOM 706 C C . ILE A 1 87 ? -12.952 7.077 17.454 1.00 93.50 87 ILE A C 1
ATOM 708 O O . ILE A 1 87 ? -13.885 6.809 16.699 1.00 93.50 87 ILE A O 1
ATOM 712 N N . TYR A 1 88 ? -12.533 8.330 17.641 1.00 93.81 88 TYR A N 1
ATOM 713 C CA . TYR A 1 88 ? -13.145 9.492 16.997 1.00 93.81 88 TYR A CA 1
ATOM 714 C C . TYR A 1 88 ? -13.130 9.384 15.465 1.00 93.81 88 TYR A C 1
ATOM 716 O O . TYR A 1 88 ? -14.124 9.685 14.801 1.00 93.81 88 TYR A O 1
ATOM 724 N N . LEU A 1 89 ? -12.009 8.937 14.888 1.00 93.50 89 LEU A N 1
ATOM 725 C CA . LEU A 1 89 ? -11.893 8.724 13.445 1.00 93.50 89 LEU A CA 1
ATOM 726 C C . LEU A 1 89 ? -12.819 7.602 12.958 1.00 93.50 89 LEU A C 1
ATOM 728 O O . LEU A 1 89 ? -13.479 7.778 11.936 1.00 93.50 89 LEU A O 1
ATOM 732 N N . CYS A 1 90 ? -12.917 6.496 13.700 1.00 94.50 90 CYS A N 1
ATOM 733 C CA . CYS A 1 90 ? -13.829 5.396 13.382 1.00 94.50 90 CYS A CA 1
ATOM 734 C C . CYS A 1 90 ? -15.288 5.864 13.392 1.00 94.50 90 CYS A C 1
ATOM 736 O O . CYS A 1 90 ? -16.007 5.655 12.419 1.00 94.50 90 CYS A O 1
ATOM 738 N N . GLN A 1 91 ? -15.705 6.583 14.438 1.00 93.56 91 GLN A N 1
ATOM 739 C CA . GLN A 1 91 ? -17.062 7.124 14.558 1.00 93.56 91 GLN A CA 1
ATOM 740 C C . GLN A 1 91 ? -17.400 8.082 13.412 1.00 93.56 91 GLN A C 1
ATOM 742 O O . GLN A 1 91 ? -18.484 8.005 12.837 1.00 93.56 91 GLN A O 1
ATOM 747 N N . ARG A 1 92 ? -16.460 8.951 13.021 1.00 93.75 92 ARG A N 1
ATOM 748 C CA . ARG A 1 92 ? -16.635 9.844 11.864 1.00 93.75 92 ARG A CA 1
ATOM 749 C C . ARG A 1 92 ? -16.751 9.115 10.535 1.00 93.75 92 ARG A C 1
ATOM 751 O O . ARG A 1 92 ? -17.437 9.610 9.646 1.00 93.75 92 ARG A O 1
ATOM 758 N N . ALA A 1 93 ? -16.063 7.989 10.393 1.00 92.25 93 ALA A N 1
ATOM 759 C CA . ALA A 1 93 ? -16.156 7.139 9.216 1.00 92.25 93 ALA A CA 1
ATOM 760 C C . ALA A 1 93 ? -17.397 6.225 9.241 1.00 92.25 93 ALA A C 1
ATOM 762 O O . ALA A 1 93 ? -17.665 5.557 8.247 1.00 92.25 93 ALA A O 1
ATOM 763 N N . GLY A 1 94 ? -18.143 6.178 10.353 1.00 93.56 94 GLY A N 1
ATOM 764 C CA . GLY A 1 94 ? -19.218 5.205 10.559 1.00 93.56 94 GLY A CA 1
ATOM 765 C C . GLY A 1 94 ? -18.711 3.760 10.643 1.00 93.56 94 GLY A C 1
ATOM 766 O O . GLY A 1 94 ? -19.445 2.838 10.302 1.00 93.56 94 GLY A O 1
ATOM 767 N N . ALA A 1 95 ? -17.452 3.562 11.041 1.00 94.44 95 ALA A N 1
ATOM 768 C CA . ALA A 1 95 ? -16.819 2.252 11.102 1.00 94.44 95 ALA A CA 1
ATOM 769 C C . ALA A 1 95 ? -17.240 1.479 12.361 1.00 94.44 95 ALA A C 1
ATOM 771 O O . ALA A 1 95 ? -17.280 2.035 13.459 1.00 94.44 95 ALA A O 1
ATOM 772 N N . THR A 1 96 ? -17.491 0.182 12.195 1.00 95.88 96 THR A N 1
ATOM 773 C CA . THR A 1 96 ? -17.750 -0.782 13.279 1.00 95.88 96 THR A CA 1
ATOM 774 C C . THR A 1 96 ? -16.495 -1.531 13.713 1.00 95.88 96 THR A C 1
ATOM 776 O O . THR A 1 96 ? -16.467 -2.123 14.788 1.00 95.88 96 THR A O 1
ATOM 779 N N . ASP A 1 97 ? -15.447 -1.485 12.893 1.00 95.31 97 ASP A N 1
ATOM 780 C CA . ASP A 1 97 ? -14.234 -2.272 13.053 1.00 95.31 97 ASP A CA 1
ATOM 781 C C . ASP A 1 97 ? -13.011 -1.380 12.839 1.00 95.31 97 ASP A C 1
ATOM 783 O O . ASP A 1 97 ? -12.962 -0.565 11.914 1.00 95.31 97 ASP A O 1
ATOM 787 N N . TYR A 1 98 ? -12.000 -1.563 13.684 1.00 94.56 98 TYR A N 1
ATOM 788 C CA . TYR A 1 98 ? -10.688 -0.955 13.529 1.00 94.56 98 TYR A CA 1
ATOM 789 C C . TYR A 1 98 ? -9.630 -2.053 13.435 1.00 94.56 98 TYR A C 1
ATOM 791 O O . TYR A 1 98 ? -9.423 -2.820 14.378 1.00 94.56 98 TYR A O 1
ATOM 799 N N . LEU A 1 99 ? -8.958 -2.117 12.285 1.00 93.25 99 LEU A N 1
ATOM 800 C CA . LEU A 1 99 ? -7.857 -3.039 12.033 1.00 93.25 99 LEU A CA 1
ATOM 801 C C . LEU A 1 99 ? -6.525 -2.321 12.254 1.00 93.25 99 LEU A C 1
ATOM 803 O O . LEU A 1 99 ? -6.195 -1.365 11.552 1.00 93.25 99 LEU A O 1
ATOM 807 N N . SER A 1 100 ? -5.746 -2.800 13.218 1.00 92.69 100 SER A N 1
ATOM 808 C CA . SER A 1 100 ? -4.461 -2.215 13.594 1.00 92.69 100 SER A CA 1
ATOM 809 C C . SER A 1 100 ? -3.283 -3.126 13.254 1.00 92.69 100 SER A C 1
ATOM 811 O O . SER A 1 100 ? -3.419 -4.341 13.171 1.00 92.69 100 SER A O 1
ATOM 813 N N . GLY A 1 101 ? -2.080 -2.567 13.129 1.00 89.00 101 GLY A N 1
ATOM 814 C CA . GLY A 1 101 ? -0.855 -3.372 13.143 1.00 89.00 101 GLY A CA 1
ATOM 815 C C . GLY A 1 101 ? -0.568 -3.939 14.548 1.00 89.00 101 GLY A C 1
ATOM 816 O O . GLY A 1 101 ? -0.860 -3.258 15.536 1.00 89.00 101 GLY A O 1
ATOM 817 N N . PRO A 1 102 ? 0.056 -5.126 14.671 1.00 86.75 102 PRO A N 1
ATOM 818 C CA . PRO A 1 102 ? 0.353 -5.773 15.954 1.00 86.75 102 PRO A CA 1
ATOM 819 C C . PRO A 1 102 ? 1.294 -4.936 16.833 1.00 86.75 102 PRO A C 1
ATOM 821 O O . PRO A 1 102 ? 1.129 -4.875 18.047 1.00 86.75 102 PRO A O 1
ATOM 824 N N . ALA A 1 103 ? 2.219 -4.178 16.230 1.00 85.56 103 ALA A N 1
ATOM 825 C CA . ALA A 1 103 ? 3.101 -3.259 16.957 1.00 85.56 103 ALA A CA 1
ATOM 826 C C . ALA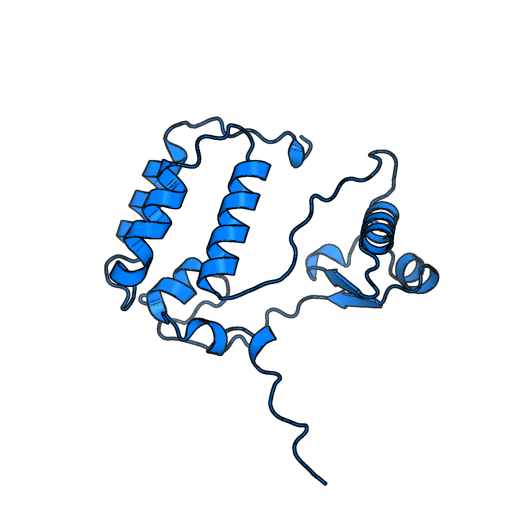 A 1 103 ? 2.343 -2.152 17.718 1.00 85.56 103 ALA A C 1
ATOM 828 O O . ALA A 1 103 ? 2.898 -1.528 18.623 1.00 85.56 103 ALA A O 1
ATOM 829 N N . ALA A 1 104 ? 1.084 -1.887 17.354 1.00 82.50 104 ALA A N 1
ATOM 830 C CA . ALA A 1 104 ? 0.268 -0.879 18.010 1.00 82.50 104 ALA A CA 1
ATOM 831 C C . ALA A 1 104 ? -0.374 -1.344 19.321 1.00 82.50 104 ALA A C 1
ATOM 833 O O . ALA A 1 104 ? -0.819 -0.517 20.116 1.00 82.50 104 ALA A O 1
ATOM 834 N N . GLN A 1 105 ? -0.408 -2.657 19.559 1.00 83.56 105 GLN A N 1
ATOM 835 C CA . GLN A 1 105 ? -1.105 -3.253 20.692 1.00 83.56 105 GLN A CA 1
ATOM 836 C C . GLN A 1 105 ? -0.624 -2.697 22.038 1.00 83.56 105 GLN A C 1
ATOM 838 O O . GLN A 1 105 ? -1.430 -2.436 22.921 1.00 83.56 105 GLN A O 1
ATOM 843 N N . ALA A 1 106 ? 0.674 -2.407 22.167 1.00 81.75 106 ALA A N 1
ATOM 844 C CA . ALA A 1 106 ? 1.268 -1.918 23.410 1.00 81.75 106 ALA A CA 1
ATOM 845 C C . ALA A 1 106 ? 0.752 -0.542 23.885 1.00 81.75 106 ALA A C 1
ATOM 847 O O . ALA A 1 106 ? 1.029 -0.158 25.019 1.00 81.75 106 ALA A O 1
ATOM 848 N N . TYR A 1 107 ? 0.057 0.228 23.039 1.00 80.44 107 TYR A N 1
ATOM 849 C CA . TYR A 1 107 ? -0.423 1.573 23.385 1.00 80.44 107 TYR A CA 1
ATOM 850 C C . TYR A 1 107 ? -1.906 1.817 23.092 1.00 80.44 107 TYR A C 1
ATOM 852 O O . TYR A 1 107 ? -2.370 2.945 23.279 1.00 80.44 107 TYR A O 1
ATOM 860 N N . ILE A 1 108 ? -2.632 0.808 22.608 1.00 86.69 108 ILE A N 1
ATOM 861 C CA . ILE A 1 108 ? -4.073 0.903 22.373 1.00 86.69 108 ILE A CA 1
ATOM 862 C C . ILE A 1 108 ? -4.801 0.469 23.645 1.00 86.69 108 ILE A C 1
ATOM 864 O O . ILE A 1 108 ? -4.505 -0.573 24.219 1.00 86.69 108 ILE A O 1
ATOM 868 N N . ASP A 1 109 ? -5.765 1.278 24.074 1.00 89.94 109 ASP A N 1
ATOM 869 C CA . ASP A 1 109 ? -6.673 0.905 25.156 1.00 89.94 109 ASP A CA 1
ATOM 870 C C . ASP A 1 109 ? -7.880 0.167 24.572 1.00 89.94 109 ASP A C 1
ATOM 872 O O . ASP A 1 109 ? -8.824 0.790 24.087 1.00 89.94 109 ASP A O 1
ATOM 876 N N . GLU A 1 110 ? -7.832 -1.164 24.601 1.00 91.31 110 GLU A N 1
ATOM 877 C CA . GLU A 1 110 ? -8.872 -2.033 24.039 1.00 91.31 110 GLU A CA 1
ATOM 878 C C . GLU A 1 110 ? -10.247 -1.802 24.693 1.00 91.31 110 GLU A C 1
ATOM 880 O O . GLU A 1 110 ? -11.278 -1.921 24.028 1.00 91.31 110 GLU A O 1
ATOM 885 N N . ARG A 1 111 ? -10.281 -1.417 25.980 1.00 92.81 111 ARG A N 1
ATOM 886 C CA . ARG A 1 111 ? -11.539 -1.162 26.702 1.00 92.81 111 ARG A CA 1
ATOM 887 C C . ARG A 1 111 ? -12.284 0.031 26.121 1.00 92.81 111 ARG A C 1
ATOM 889 O O . ARG A 1 111 ? -13.477 -0.081 25.860 1.00 92.81 111 ARG A O 1
ATOM 896 N N . SER A 1 112 ? -11.570 1.120 25.837 1.00 93.56 112 SER A N 1
ATOM 897 C CA . SER A 1 112 ? -12.149 2.303 25.195 1.00 93.56 112 SER A CA 1
ATOM 898 C C . SER A 1 112 ? -12.788 1.984 23.833 1.00 93.56 112 SER A C 1
ATOM 900 O O . SER A 1 112 ? -13.815 2.563 23.486 1.00 93.56 112 SER A O 1
ATOM 902 N N . PHE A 1 113 ? -12.226 1.048 23.057 1.00 95.31 113 PHE A N 1
ATOM 903 C CA . PHE A 1 113 ? -12.827 0.620 21.784 1.00 95.31 113 PHE A CA 1
ATOM 904 C C . PHE A 1 113 ? -14.128 -0.159 22.002 1.00 95.31 113 PHE A C 1
ATOM 906 O O . PHE A 1 113 ? -15.132 0.136 21.353 1.00 95.31 113 PHE A O 1
ATOM 913 N N . ALA A 1 114 ? -14.131 -1.098 22.953 1.00 93.88 114 ALA A N 1
ATOM 914 C CA . ALA A 1 114 ? -15.318 -1.880 23.288 1.00 93.88 114 ALA A CA 1
ATOM 915 C C . ALA A 1 114 ? -16.464 -0.997 23.815 1.00 93.88 114 ALA A C 1
ATOM 917 O O . ALA A 1 114 ? -17.608 -1.156 23.393 1.00 93.88 114 ALA A O 1
ATOM 918 N N . GLU A 1 115 ? -16.160 -0.028 24.683 1.00 95.38 115 GLU A N 1
ATOM 919 C CA . GLU A 1 115 ? -17.132 0.951 25.194 1.00 95.38 115 GLU A CA 1
ATOM 920 C C . GLU A 1 115 ? -17.706 1.845 24.084 1.00 95.38 115 GLU A C 1
ATOM 922 O O . GLU A 1 115 ? -18.878 2.219 24.131 1.00 95.38 115 GLU A O 1
ATOM 927 N N . ALA A 1 116 ? -16.909 2.143 23.055 1.00 95.12 116 ALA A N 1
ATOM 928 C CA . ALA A 1 116 ? -17.346 2.880 21.873 1.00 95.12 116 ALA A CA 1
ATOM 929 C C . ALA A 1 116 ? -18.096 2.015 20.839 1.00 95.12 116 ALA A C 1
ATOM 931 O O . ALA A 1 116 ? -18.517 2.545 19.809 1.00 95.12 116 ALA A O 1
ATOM 932 N N . GLY A 1 117 ? -18.263 0.711 21.092 1.00 95.88 117 GLY A N 1
ATOM 933 C CA . GLY A 1 117 ? -18.922 -0.222 20.177 1.00 95.88 117 GLY A CA 1
ATOM 934 C C . GLY A 1 117 ? -18.117 -0.528 18.911 1.00 95.88 117 GLY A C 1
ATOM 935 O O . GLY A 1 117 ? -18.715 -0.835 17.883 1.00 95.88 117 GLY A O 1
ATOM 936 N N . ILE A 1 118 ? -16.785 -0.420 18.967 1.00 97.19 118 ILE A N 1
ATOM 937 C CA . ILE A 1 118 ? -15.886 -0.679 17.836 1.00 97.19 118 ILE A CA 1
ATOM 938 C C . ILE A 1 118 ? -15.093 -1.959 18.105 1.00 97.19 118 ILE A C 1
ATOM 940 O O . ILE A 1 118 ? -14.385 -2.067 19.109 1.00 97.19 118 ILE A O 1
ATOM 944 N N . THR A 1 119 ? -15.159 -2.912 17.180 1.00 96.50 119 THR A N 1
ATOM 945 C CA . THR A 1 119 ? -14.361 -4.139 17.233 1.00 96.50 119 THR A CA 1
ATOM 946 C C . THR A 1 119 ? -12.911 -3.826 16.885 1.00 96.50 119 THR A C 1
ATOM 948 O O . THR A 1 119 ? -12.598 -3.383 15.780 1.00 96.50 119 THR A O 1
ATOM 951 N N . LEU A 1 120 ? -12.002 -4.073 17.824 1.00 94.94 120 LEU A N 1
ATOM 952 C CA . LEU A 1 120 ? -10.567 -3.945 17.601 1.00 94.94 120 LEU A CA 1
ATOM 953 C C . LEU A 1 120 ? -9.990 -5.282 17.127 1.00 94.94 120 LEU A C 1
ATOM 955 O O . LEU A 1 120 ?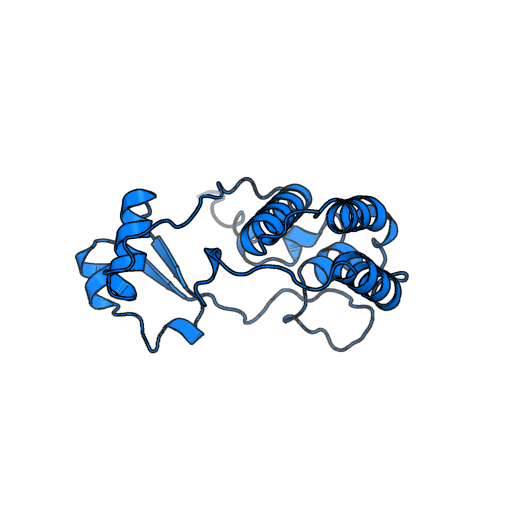 -10.110 -6.296 17.810 1.00 94.94 120 LEU A O 1
ATOM 959 N N . SER A 1 121 ? -9.338 -5.271 15.968 1.00 93.81 121 SER A N 1
ATOM 960 C CA . SER A 1 121 ? -8.636 -6.426 15.406 1.00 93.81 121 SER A CA 1
ATOM 961 C C . SER A 1 121 ? -7.201 -6.060 15.032 1.00 93.81 121 SER A C 1
ATOM 963 O O . SER A 1 121 ? -6.868 -4.890 14.822 1.00 93.81 121 SER A O 1
ATOM 965 N N . TYR A 1 122 ? -6.333 -7.068 14.952 1.00 92.12 122 TYR A N 1
ATOM 966 C CA . TYR A 1 122 ? -4.928 -6.889 14.602 1.00 92.12 122 TYR A CA 1
ATOM 967 C C . TYR A 1 122 ? -4.589 -7.643 13.321 1.00 92.12 122 TYR A C 1
ATOM 969 O O . TYR A 1 122 ? -5.029 -8.772 13.114 1.00 92.12 122 TYR A O 1
ATOM 977 N N . MET A 1 123 ? -3.794 -7.006 12.462 1.00 90.25 123 MET A N 1
ATOM 978 C CA . MET A 1 123 ? -3.270 -7.613 11.248 1.00 90.25 123 MET A CA 1
ATOM 979 C C . MET A 1 123 ? -2.398 -8.816 11.585 1.00 90.25 123 MET A C 1
ATOM 981 O O . MET A 1 123 ? -1.437 -8.708 12.347 1.00 90.25 123 MET A O 1
ATOM 985 N N . ASP A 1 124 ? -2.709 -9.934 10.941 1.00 88.88 124 ASP A N 1
ATOM 986 C CA . ASP A 1 124 ? -1.861 -11.112 10.905 1.00 88.88 124 ASP A CA 1
ATOM 987 C C . ASP A 1 124 ? -1.044 -11.125 9.606 1.00 88.88 124 ASP A C 1
ATOM 989 O O . ASP A 1 124 ? -1.598 -11.231 8.507 1.00 88.88 124 ASP A O 1
ATOM 993 N N . TYR A 1 125 ? 0.279 -11.040 9.747 1.00 87.44 125 TYR A N 1
ATOM 994 C CA . TYR A 1 125 ? 1.231 -11.050 8.636 1.00 87.44 125 TYR A CA 1
ATOM 995 C C . TYR A 1 125 ? 1.867 -12.424 8.366 1.00 87.44 125 TYR A C 1
ATOM 997 O O . TYR A 1 125 ? 2.734 -12.521 7.501 1.00 87.44 125 TYR A O 1
ATOM 1005 N N . ALA A 1 126 ? 1.477 -13.481 9.085 1.00 87.56 126 ALA A N 1
ATOM 1006 C CA . ALA A 1 126 ? 1.974 -14.833 8.821 1.00 87.56 126 ALA A CA 1
ATOM 1007 C C . ALA A 1 126 ? 1.427 -15.389 7.492 1.00 87.56 126 ALA A C 1
ATOM 1009 O O . ALA A 1 126 ? 0.477 -14.848 6.944 1.00 87.56 126 ALA A O 1
ATOM 1010 N N . ASP A 1 127 ? 1.986 -16.479 6.971 1.00 89.50 127 ASP A N 1
ATOM 1011 C CA . ASP A 1 127 ? 1.319 -17.343 5.979 1.00 89.50 127 ASP A CA 1
ATOM 1012 C C . ASP A 1 127 ? 0.787 -16.661 4.698 1.00 89.50 127 ASP A C 1
ATOM 1014 O O . ASP A 1 127 ? -0.249 -17.048 4.151 1.00 89.50 127 ASP A O 1
ATOM 1018 N N . TYR A 1 128 ? 1.483 -15.643 4.182 1.00 91.88 128 TYR A N 1
ATOM 1019 C CA . TYR A 1 128 ? 1.188 -15.141 2.838 1.00 91.88 128 TYR A CA 1
ATOM 1020 C C . TYR A 1 128 ? 1.461 -16.234 1.792 1.00 91.88 128 TYR A C 1
ATOM 1022 O O . TYR A 1 128 ? 2.526 -16.858 1.845 1.00 91.88 128 TYR A O 1
ATOM 1030 N N . PRO A 1 129 ? 0.548 -16.463 0.826 1.00 93.94 129 PRO A N 1
ATOM 1031 C CA . PRO A 1 129 ? 0.790 -17.421 -0.243 1.00 93.94 129 PRO A CA 1
ATOM 1032 C C . PRO A 1 129 ? 2.071 -17.053 -1.011 1.00 93.94 129 PRO A C 1
ATOM 1034 O O . PRO A 1 129 ? 2.167 -15.929 -1.514 1.00 93.94 129 PRO A O 1
ATOM 1037 N N . PRO A 1 130 ? 3.053 -17.965 -1.118 1.00 95.94 130 PRO A N 1
ATOM 1038 C CA . PRO A 1 130 ? 4.308 -17.662 -1.787 1.00 95.94 130 PRO A CA 1
ATOM 1039 C C . PRO A 1 130 ? 4.123 -17.574 -3.304 1.00 95.94 130 PRO A C 1
ATOM 1041 O O . PRO A 1 130 ? 3.322 -18.303 -3.894 1.00 95.94 130 PRO A O 1
ATOM 1044 N N . TYR A 1 131 ? 4.922 -16.722 -3.939 1.00 96.94 131 TYR A N 1
ATOM 1045 C CA . TYR A 1 131 ? 5.106 -16.650 -5.390 1.00 96.94 131 TYR A CA 1
ATOM 1046 C C . TYR A 1 131 ? 6.597 -16.682 -5.731 1.00 96.94 131 TYR A C 1
ATOM 1048 O O . TYR A 1 131 ? 7.457 -16.553 -4.859 1.00 96.94 131 TYR A O 1
ATOM 1056 N N . GLU A 1 132 ? 6.910 -16.889 -7.009 1.00 97.25 132 GLU A N 1
ATOM 1057 C CA . GLU A 1 132 ? 8.291 -16.925 -7.483 1.00 97.25 132 GLU A CA 1
ATOM 1058 C C . GLU A 1 132 ? 8.865 -15.503 -7.569 1.00 97.25 132 GLU A C 1
ATOM 1060 O O . GLU A 1 132 ? 8.497 -14.720 -8.444 1.00 97.25 132 GLU A O 1
ATOM 1065 N N . GLN A 1 133 ? 9.758 -15.176 -6.634 1.00 97.81 133 GLN A N 1
ATOM 1066 C CA . GLN A 1 133 ? 10.551 -13.946 -6.631 1.00 97.81 133 GLN A CA 1
ATOM 1067 C C . GLN A 1 133 ? 11.873 -14.156 -7.382 1.00 97.81 133 GLN A C 1
ATOM 1069 O O . GLN A 1 133 ? 12.434 -15.253 -7.371 1.00 97.81 133 GLN A O 1
ATOM 1074 N N . LEU A 1 134 ? 12.421 -13.090 -7.978 1.00 97.00 134 LEU A N 1
ATOM 1075 C CA . LEU A 1 134 ? 13.724 -13.119 -8.663 1.00 97.00 134 LEU A CA 1
ATOM 1076 C C . LEU A 1 134 ? 14.877 -13.602 -7.765 1.00 97.00 134 LEU A C 1
ATOM 1078 O O . LEU A 1 134 ? 15.843 -14.184 -8.264 1.00 97.00 134 LEU A O 1
ATOM 1082 N N . TYR A 1 135 ? 14.787 -13.339 -6.459 1.00 94.06 135 TYR A N 1
ATOM 1083 C CA . TYR A 1 135 ? 15.830 -13.635 -5.481 1.00 94.06 135 TYR A CA 1
ATOM 1084 C C . TYR A 1 135 ? 15.272 -14.538 -4.371 1.00 94.06 135 TYR A C 1
ATOM 1086 O O . TYR A 1 135 ? 14.635 -14.032 -3.453 1.00 94.06 135 TYR A O 1
ATOM 1094 N N . PRO A 1 136 ? 15.490 -15.864 -4.430 1.00 93.88 136 PRO A N 1
ATOM 1095 C CA . PRO A 1 136 ? 15.070 -16.770 -3.366 1.00 93.88 136 PRO A CA 1
ATOM 1096 C C . PRO A 1 136 ? 15.946 -16.623 -2.102 1.00 93.88 136 PRO A C 1
ATOM 1098 O O . PRO A 1 136 ? 17.121 -16.256 -2.213 1.00 93.88 136 PRO A O 1
ATOM 1101 N N . PRO A 1 137 ? 15.437 -17.002 -0.911 1.00 96.00 137 PRO A N 1
ATOM 1102 C CA . PRO A 1 137 ? 14.107 -17.570 -0.649 1.00 96.00 137 PRO A CA 1
ATOM 1103 C C . PRO A 1 137 ? 12.981 -16.523 -0.694 1.00 96.00 137 PRO A C 1
ATOM 1105 O O . PRO A 1 137 ? 13.251 -15.330 -0.691 1.00 96.00 137 PRO A O 1
ATOM 1108 N N . PHE A 1 138 ? 11.724 -16.983 -0.719 1.00 96.88 138 PHE A N 1
ATOM 1109 C CA . PHE A 1 138 ? 10.549 -16.106 -0.667 1.00 96.88 138 PHE A CA 1
ATOM 1110 C C . PHE A 1 138 ? 10.548 -15.242 0.604 1.00 96.88 138 PHE A C 1
ATOM 1112 O O . PHE A 1 138 ? 10.612 -15.779 1.712 1.00 96.88 138 PHE A O 1
ATOM 1119 N N . GLU A 1 139 ? 10.419 -13.928 0.427 1.00 95.69 139 GLU A N 1
ATOM 1120 C CA . GLU A 1 139 ? 10.283 -12.940 1.497 1.00 95.69 139 GLU A CA 1
ATOM 1121 C C . GLU A 1 139 ? 8.911 -12.244 1.393 1.00 95.69 139 GLU A C 1
ATOM 1123 O O . GLU A 1 139 ? 8.679 -11.484 0.447 1.00 95.69 139 GLU A O 1
ATOM 1128 N N . PRO A 1 140 ? 7.983 -12.476 2.341 1.00 93.38 140 PRO A N 1
ATOM 1129 C CA . PRO A 1 140 ? 6.667 -11.836 2.332 1.00 93.38 140 PRO A CA 1
ATOM 1130 C C . PRO A 1 140 ? 6.695 -10.350 2.743 1.00 93.38 140 PRO A C 1
ATOM 1132 O O . PRO A 1 140 ? 5.743 -9.628 2.455 1.00 93.38 140 PRO A O 1
ATOM 1135 N N . GLY A 1 141 ? 7.760 -9.868 3.395 1.00 93.31 141 GLY A N 1
ATOM 1136 C CA . GLY A 1 141 ? 7.928 -8.491 3.882 1.00 93.31 141 GLY A CA 1
ATOM 1137 C C . GLY A 1 141 ? 8.381 -7.465 2.833 1.00 93.31 141 GLY A C 1
ATOM 1138 O O . GLY A 1 141 ? 8.999 -6.458 3.184 1.00 93.31 141 GLY A O 1
ATOM 1139 N N . VAL A 1 142 ? 8.116 -7.719 1.551 1.00 94.38 142 VAL A N 1
ATOM 1140 C CA . VAL A 1 142 ? 8.506 -6.857 0.423 1.00 94.38 142 VAL A CA 1
ATOM 1141 C C . VAL A 1 142 ? 7.435 -5.817 0.068 1.00 94.38 142 VAL A C 1
ATOM 1143 O O . VAL A 1 142 ? 6.318 -5.813 0.583 1.00 94.38 142 VAL A O 1
ATOM 1146 N N . SER A 1 143 ? 7.781 -4.899 -0.838 1.00 95.62 143 SER A N 1
ATOM 1147 C CA . SER A 1 143 ? 6.832 -3.923 -1.382 1.00 95.62 143 SER A CA 1
ATOM 1148 C C . SER A 1 143 ? 5.744 -4.604 -2.217 1.00 95.62 143 SER A C 1
ATOM 1150 O O . SER A 1 143 ? 6.007 -5.567 -2.928 1.00 95.62 143 SER A O 1
ATOM 1152 N N . VAL A 1 144 ? 4.544 -4.024 -2.247 1.00 96.69 144 VAL A N 1
ATOM 1153 C CA . VAL A 1 144 ? 3.461 -4.420 -3.168 1.00 96.69 144 VAL A CA 1
ATOM 1154 C C . VAL A 1 144 ? 3.877 -4.381 -4.646 1.00 96.69 144 VAL A C 1
ATOM 1156 O O . VAL A 1 144 ? 3.322 -5.105 -5.469 1.00 96.69 144 VAL A O 1
ATOM 1159 N N . LEU A 1 145 ? 4.881 -3.568 -4.990 1.00 97.94 145 LEU A N 1
ATOM 1160 C CA . LEU A 1 145 ? 5.449 -3.544 -6.337 1.00 97.94 145 LEU A CA 1
ATOM 1161 C C . LEU A 1 145 ? 6.154 -4.855 -6.698 1.00 97.94 145 LEU A C 1
ATOM 1163 O O . LEU A 1 145 ? 6.070 -5.273 -7.846 1.00 97.94 145 LEU A O 1
ATOM 1167 N N . ASP A 1 146 ? 6.798 -5.518 -5.732 1.00 98.06 146 ASP A N 1
ATOM 1168 C CA . ASP A 1 146 ? 7.398 -6.840 -5.940 1.00 98.06 146 ASP A CA 1
ATOM 1169 C C . ASP A 1 146 ? 6.314 -7.837 -6.368 1.00 98.06 146 ASP A C 1
ATOM 1171 O O . ASP A 1 146 ? 6.428 -8.467 -7.419 1.00 98.06 146 ASP A O 1
ATOM 1175 N N . LEU A 1 147 ? 5.196 -7.871 -5.636 1.00 97.50 147 LEU A N 1
ATOM 1176 C CA . LEU A 1 147 ? 4.049 -8.708 -5.973 1.00 97.50 147 LEU A CA 1
ATOM 1177 C C . LEU A 1 147 ? 3.537 -8.423 -7.394 1.00 97.50 147 LEU A C 1
ATOM 1179 O O . LEU A 1 147 ? 3.371 -9.356 -8.182 1.00 97.50 147 LEU A O 1
ATOM 1183 N N . LEU A 1 148 ? 3.302 -7.153 -7.738 1.00 98.19 148 LEU A N 1
ATOM 1184 C CA . LEU A 1 148 ? 2.808 -6.762 -9.064 1.00 98.19 148 LEU A CA 1
ATOM 1185 C C . LEU A 1 148 ? 3.775 -7.185 -10.180 1.00 98.19 148 LEU A C 1
ATOM 1187 O O . LEU A 1 148 ? 3.353 -7.820 -11.145 1.00 98.19 148 LEU A O 1
ATOM 1191 N N . PHE A 1 149 ? 5.070 -6.901 -10.034 1.00 98.56 149 PHE A N 1
ATOM 1192 C CA . PHE A 1 149 ? 6.073 -7.218 -11.052 1.00 98.56 149 PHE A CA 1
ATOM 1193 C C . PHE A 1 149 ? 6.288 -8.725 -11.258 1.00 98.56 149 PHE A C 1
ATOM 1195 O O . PHE A 1 149 ? 6.654 -9.134 -12.362 1.00 98.56 149 PHE A O 1
ATOM 1202 N N . HIS A 1 150 ? 6.036 -9.560 -10.246 1.00 98.56 150 HIS A N 1
ATOM 1203 C CA . HIS A 1 150 ? 6.190 -11.015 -10.359 1.00 98.56 150 HIS A CA 1
ATOM 1204 C C . HIS A 1 150 ? 4.910 -11.750 -10.763 1.00 98.56 150 HIS A C 1
ATOM 1206 O O . HIS A 1 150 ? 4.979 -12.764 -11.454 1.00 98.56 150 HIS A O 1
ATOM 1212 N N . THR A 1 151 ? 3.740 -11.256 -10.359 1.00 97.94 151 THR A N 1
ATOM 1213 C CA . THR A 1 151 ? 2.480 -12.016 -10.481 1.00 97.94 151 THR A CA 1
ATOM 1214 C C . THR A 1 151 ? 1.461 -11.384 -11.420 1.00 97.94 151 THR A C 1
ATOM 1216 O O . THR A 1 151 ? 0.508 -12.052 -11.838 1.00 97.94 151 THR A O 1
ATOM 1219 N N . GLY A 1 152 ? 1.659 -10.122 -11.800 1.00 97.44 152 GLY A N 1
ATOM 1220 C CA . GLY A 1 152 ? 0.822 -9.498 -12.806 1.00 97.44 152 GLY A CA 1
ATOM 1221 C C . GLY A 1 152 ? -0.645 -9.395 -12.384 1.00 97.44 152 GLY A C 1
ATOM 1222 O O . GLY A 1 152 ? -0.962 -9.212 -11.204 1.00 97.44 152 GLY A O 1
ATOM 1223 N N . PRO A 1 153 ? -1.573 -9.611 -13.333 1.00 96.31 153 PRO A N 1
ATOM 1224 C CA . PRO A 1 153 ? -3.011 -9.654 -13.063 1.00 96.31 153 PRO A CA 1
ATOM 1225 C C . PRO A 1 153 ? -3.443 -10.685 -12.003 1.00 96.31 153 PRO A C 1
ATOM 1227 O O . PRO A 1 153 ? -4.573 -10.633 -11.514 1.00 96.31 153 PRO A O 1
ATOM 1230 N N . GLN A 1 154 ? -2.573 -11.634 -11.635 1.00 95.69 154 GLN A N 1
ATOM 1231 C CA . GLN A 1 154 ? -2.857 -12.653 -10.621 1.00 95.69 154 GLN A CA 1
ATOM 1232 C C . GLN A 1 154 ? -2.452 -12.243 -9.197 1.00 95.69 154 GLN A C 1
ATOM 1234 O O . GLN A 1 154 ? -2.633 -13.045 -8.283 1.00 95.69 154 GLN A O 1
ATOM 1239 N N . ALA A 1 155 ? -1.974 -11.011 -8.975 1.00 96.25 155 ALA A N 1
ATOM 1240 C CA . ALA A 1 155 ? -1.542 -10.509 -7.664 1.00 96.25 155 ALA A CA 1
ATOM 1241 C C . ALA A 1 155 ? -2.538 -10.775 -6.526 1.00 96.25 155 ALA A C 1
ATOM 1243 O O . ALA A 1 155 ? -2.149 -11.230 -5.451 1.00 96.25 155 ALA A O 1
ATOM 1244 N N . HIS A 1 156 ? -3.835 -10.592 -6.786 1.00 93.12 156 HIS A N 1
ATOM 1245 C CA . HIS A 1 156 ? -4.907 -10.831 -5.817 1.00 93.12 156 HIS A CA 1
ATOM 1246 C C . HIS A 1 156 ? -4.892 -12.249 -5.211 1.00 93.12 156 HIS A C 1
ATOM 1248 O O . HIS A 1 156 ? -5.296 -12.427 -4.066 1.00 93.12 156 HIS A O 1
ATOM 1254 N N . ARG A 1 157 ? -4.389 -13.264 -5.930 1.00 93.25 157 ARG A N 1
ATOM 1255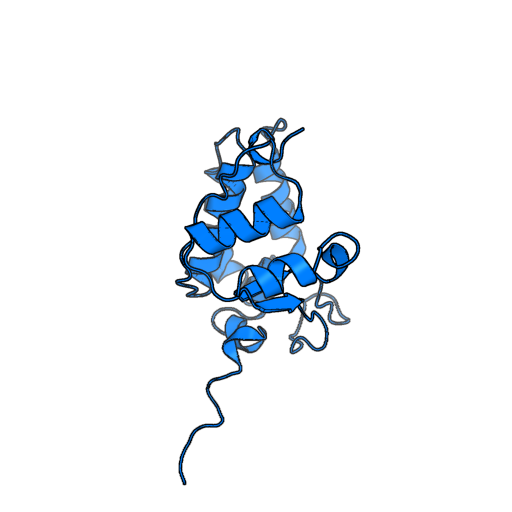 C CA . ARG A 1 157 ? -4.326 -14.654 -5.437 1.00 93.25 157 ARG A CA 1
ATOM 1256 C C . ARG A 1 157 ? -3.329 -14.852 -4.301 1.00 93.25 157 ARG A C 1
ATOM 1258 O O . ARG A 1 157 ? -3.478 -15.800 -3.532 1.00 93.25 157 ARG A O 1
ATOM 1265 N N . TYR A 1 158 ? -2.346 -13.964 -4.200 1.00 94.31 158 TYR A N 1
ATOM 1266 C CA . TYR A 1 158 ? -1.280 -14.000 -3.201 1.00 94.31 158 TYR A CA 1
ATOM 1267 C C . TYR A 1 158 ? -1.538 -13.029 -2.037 1.00 94.31 158 TYR A C 1
ATOM 1269 O O . TYR A 1 158 ? -0.700 -12.854 -1.157 1.00 94.31 158 TYR A O 1
ATOM 1277 N N . MET A 1 159 ? -2.718 -12.401 -2.006 1.00 91.62 159 MET A N 1
ATOM 1278 C CA . MET A 1 159 ? -3.161 -11.501 -0.945 1.00 91.62 159 MET A CA 1
ATOM 1279 C C . MET A 1 159 ? -4.213 -12.190 -0.067 1.00 91.62 159 MET A C 1
ATOM 1281 O O . MET A 1 159 ? -5.148 -12.802 -0.578 1.00 91.62 159 MET A O 1
ATOM 1285 N N . LYS A 1 160 ? -4.126 -12.030 1.260 1.00 85.12 160 LYS A N 1
ATOM 1286 C CA . LYS A 1 160 ? -5.064 -12.663 2.210 1.00 85.12 160 LYS A CA 1
ATOM 1287 C C . LYS A 1 160 ? -6.526 -12.244 2.016 1.00 85.12 160 LYS A C 1
ATOM 1289 O O . LYS A 1 160 ? -7.425 -13.076 2.083 1.00 85.12 160 LYS A O 1
ATOM 1294 N N . SER A 1 161 ? -6.775 -10.963 1.750 1.00 73.50 161 SER A N 1
ATOM 1295 C CA . SER A 1 161 ? -8.130 -10.392 1.766 1.00 73.50 161 SER A CA 1
ATOM 1296 C C . SER A 1 161 ? -9.015 -10.795 0.580 1.00 73.50 161 SER A C 1
ATOM 1298 O O . SER A 1 161 ? -10.217 -10.563 0.622 1.00 73.50 161 SER A O 1
ATOM 1300 N N . PHE A 1 162 ? -8.451 -11.414 -0.462 1.00 61.09 162 PHE A N 1
ATOM 1301 C CA . PHE A 1 162 ? -9.198 -11.872 -1.641 1.00 61.09 162 PHE A CA 1
ATOM 1302 C C . PHE A 1 162 ? -9.476 -13.382 -1.635 1.00 61.09 162 PHE A C 1
ATOM 1304 O O . PHE A 1 162 ? -10.130 -13.889 -2.544 1.00 61.09 162 PHE A O 1
ATOM 1311 N N . GLN A 1 163 ? -9.010 -14.111 -0.614 1.00 51.03 163 GLN A N 1
ATOM 1312 C CA . GLN A 1 163 ? -9.172 -15.566 -0.527 1.00 51.03 163 GLN A CA 1
ATOM 1313 C C . GLN A 1 163 ? -10.474 -16.025 0.158 1.00 51.03 163 GLN A C 1
ATOM 1315 O O . GLN A 1 163 ? -10.700 -17.225 0.289 1.00 51.03 163 GLN A O 1
ATOM 1320 N N . GLN A 1 164 ? -11.380 -15.115 0.534 1.00 42.00 164 GLN A N 1
ATOM 1321 C CA . GLN A 1 164 ? -12.702 -15.473 1.068 1.00 42.00 164 GLN A CA 1
ATOM 1322 C C . GLN A 1 164 ? -13.847 -15.100 0.119 1.00 42.00 164 GLN A C 1
ATOM 1324 O O . GLN A 1 164 ? -14.654 -14.223 0.398 1.00 42.00 164 GLN A O 1
ATOM 1329 N N . VAL A 1 165 ? -13.972 -15.847 -0.979 1.00 39.88 165 VAL A N 1
ATOM 1330 C CA . VAL A 1 165 ? -15.280 -16.127 -1.597 1.00 39.88 165 VAL A CA 1
ATOM 1331 C C . VAL A 1 165 ? -15.309 -17.612 -1.942 1.00 39.88 165 VAL A C 1
ATOM 1333 O O . VAL A 1 165 ? -15.103 -18.015 -3.082 1.00 39.88 165 VAL A O 1
ATOM 1336 N N . GLY A 1 166 ? -15.463 -18.459 -0.926 1.00 42.41 166 GLY A N 1
ATOM 1337 C CA . GLY A 1 166 ? -15.335 -19.899 -1.134 1.00 42.41 166 GLY A CA 1
ATOM 1338 C C . GLY A 1 166 ? -15.687 -20.772 0.058 1.00 42.41 166 GLY A C 1
ATOM 1339 O O . GLY A 1 166 ? -14.972 -21.731 0.297 1.00 42.41 166 GLY A O 1
ATOM 1340 N N . LEU A 1 167 ? -16.747 -20.449 0.810 1.00 36.72 167 LEU A N 1
ATOM 1341 C CA . LEU A 1 167 ? -17.483 -21.429 1.630 1.00 36.72 167 LEU A CA 1
ATOM 1342 C C . LEU A 1 167 ? -18.814 -20.850 2.141 1.00 36.72 167 LEU A C 1
ATOM 1344 O O . LEU A 1 167 ? -19.067 -20.771 3.333 1.00 36.72 167 LEU A O 1
ATOM 1348 N N . MET A 1 168 ? -19.680 -20.444 1.210 1.00 36.38 168 MET A N 1
ATOM 1349 C CA . MET A 1 168 ? -21.138 -20.485 1.395 1.00 36.38 168 MET A CA 1
ATOM 1350 C C . MET A 1 168 ? -21.793 -20.851 0.060 1.00 36.38 168 MET A C 1
ATOM 1352 O O . MET A 1 168 ? -22.471 -20.048 -0.571 1.00 36.38 168 MET A O 1
ATOM 1356 N N . ALA A 1 169 ? -21.547 -22.083 -0.387 1.00 32.69 169 ALA A N 1
ATOM 1357 C CA . ALA A 1 169 ? -22.351 -22.728 -1.413 1.00 32.69 169 ALA A CA 1
ATOM 1358 C C . ALA A 1 169 ? -23.036 -23.956 -0.793 1.00 32.69 169 ALA A C 1
ATOM 1360 O O . ALA A 1 169 ? -22.392 -24.965 -0.523 1.00 32.69 169 ALA A O 1
ATOM 1361 N N . THR A 1 170 ? -24.344 -23.781 -0.574 1.00 33.72 170 THR A N 1
ATOM 1362 C CA . THR A 1 170 ? -25.435 -24.775 -0.573 1.00 33.72 170 THR A CA 1
ATOM 1363 C C . THR A 1 170 ? -25.440 -25.888 0.480 1.00 33.72 170 THR A C 1
ATOM 1365 O O . THR A 1 170 ? -24.723 -26.880 0.365 1.00 33.72 170 THR A O 1
ATOM 1368 N N . ALA A 1 171 ? -26.362 -25.739 1.440 1.00 36.06 171 ALA A N 1
ATOM 1369 C CA . ALA A 1 171 ? -27.222 -26.840 1.878 1.00 36.06 171 ALA A CA 1
ATOM 1370 C C . ALA A 1 171 ? -28.295 -27.123 0.811 1.00 36.06 171 ALA A C 1
ATOM 1372 O O . ALA A 1 171 ? -28.612 -26.175 0.052 1.00 36.06 171 ALA A O 1
#

Secondary structure (DSSP, 8-state):
--GGG-B---TTHHHHHHHHHHHHHTTSTTHHHHHHHHHHHHHT---SBHHHHHHHHHHHHHHHTT-----------TTS-HHHHHHHHHHHHT-SEEEE-GGGGGG--HHHHHHTT-EEEE---S-PPP---SSSSP-TTS-HHHHHHHHGGGGGGGSGGGS-S-S----

pLDDT: mean 89.33, std 13.74, range [32.69, 98.62]